Protein AF-A0A453INP8-F1 (afdb_monomer)

Organism: Aegilops tauschii subsp. strangulata (NCBI:txid200361)

Solvent-accessible surface area (backbone atoms only — not comparable to full-atom values): 7627 Å² total; per-residue (Å²): 136,85,51,75,45,70,37,89,88,77,74,44,78,42,81,49,80,83,48,57,93,64,76,70,67,55,52,75,49,79,49,86,80,78,74,94,68,50,46,65,56,44,42,53,52,51,69,69,58,65,63,61,48,70,42,54,87,67,26,74,81,72,96,68,87,40,53,25,32,59,42,35,37,34,24,40,33,91,99,56,69,68,29,38,39,37,58,52,97,90,30,30,32,35,35,49,96,87,49,81,44,83,46,40,53,73,69,44,46,47,53,48,27,34,76,66,48,37,41,67,37,37,38,35,31,30,55,74,131

InterPro domains:
  IPR052398 Ubiquitin carboxyl-terminal hydrolase 53/54 [PTHR22975] (6-125)

Mean predicted aligned error: 8.74 Å

pLDDT: mean 84.46, std 14.56, range [39.47, 97.94]

Foldseek 3Di:
DFDWDQDPVPRDTDGDLPAPADADQKDKDFDDDDPDDALVVLLVVLVPDDQKDFCCVRHVDDPDRRIWGFAKWWWDDPPADIKMWGQDPNWIWIDGPPDIDTQGDSVSVSVCCSVVVTHTGMTMIGGDD

Secondary structure (DSSP, 8-state):
--EEEE-TTT--EEEE----SS--SEEEEE----SS--HHHHHHHHHH--SEEEGGGTS--SSS--EEEEEEEEEE-TTS--EEEEEETTEEEEE-SS-EEEEESHHHHHHHHHHHT-EEEEEEEEE--

Nearest PDB structures (foldseek):
  9fit-assembly2_B  TM=7.556E-01  e=1.211E-03  Homo sapiens
  8ssi-assembly2_C  TM=5.627E-01  e=7.063E-02  Burkholderia pseudomallei
  8q00-assembly1_A  TM=5.672E-01  e=8.911E-02  Burkholderia pseudomallei
  8ssi-assembly1_A  TM=4.357E-01  e=8.408E-02  Burkholderia pseudomallei
  8q00-assembly2_C  TM=4.378E-01  e=9.444E-02  Burkholderia pseudomallei

Radius of gyration: 18.62 Å; Cα contacts (8 Å, |Δi|>4): 219; chains: 1; bounding box: 49×30×49 Å

Structure (mmCIF, N/CA/C/O backbone):
data_AF-A0A453INP8-F1
#
_entry.id   AF-A0A453INP8-F1
#
loop_
_atom_site.group_PDB
_atom_site.id
_atom_site.type_symbol
_atom_site.label_atom_id
_atom_site.label_alt_id
_atom_site.label_comp_id
_atom_site.label_asym_id
_atom_site.label_entity_id
_atom_site.label_seq_id
_atom_site.pdbx_PDB_ins_code
_atom_site.Cartn_x
_atom_site.Cartn_y
_atom_site.Cartn_z
_atom_site.occupancy
_atom_site.B_iso_or_equiv
_atom_site.auth_seq_id
_atom_site.auth_comp_id
_atom_site.auth_asym_id
_atom_site.auth_atom_id
_atom_site.pdbx_PDB_model_num
ATOM 1 N N . MET A 1 1 ? 18.496 1.925 -12.399 1.00 39.47 1 MET A N 1
ATOM 2 C CA . MET A 1 1 ? 19.866 1.533 -12.017 1.00 39.47 1 MET A CA 1
ATOM 3 C C . MET A 1 1 ? 20.614 1.226 -13.301 1.00 39.47 1 MET A C 1
ATOM 5 O O . MET A 1 1 ? 20.358 0.195 -13.904 1.00 39.47 1 MET A O 1
ATOM 9 N N . GLU A 1 2 ? 21.419 2.166 -13.789 1.00 39.53 2 GLU A N 1
ATOM 10 C CA . GLU A 1 2 ? 22.217 1.977 -15.005 1.00 39.53 2 GLU A CA 1
ATOM 11 C C . GLU A 1 2 ? 23.601 1.482 -14.594 1.00 39.53 2 GLU A C 1
ATOM 13 O O . GLU A 1 2 ? 24.365 2.205 -13.957 1.00 39.53 2 GLU A O 1
ATOM 18 N N . ILE A 1 3 ? 23.904 0.224 -14.909 1.00 49.91 3 ILE A N 1
ATOM 19 C CA . ILE A 1 3 ? 25.233 -0.343 -14.702 1.00 49.91 3 ILE A CA 1
ATOM 20 C C . ILE A 1 3 ? 25.942 -0.264 -16.050 1.00 49.91 3 ILE A C 1
ATOM 22 O O . ILE A 1 3 ? 25.589 -0.961 -17.001 1.00 49.91 3 ILE A O 1
ATOM 26 N N . SER A 1 4 ? 26.940 0.608 -16.151 1.00 50.69 4 SER A N 1
ATOM 27 C CA . SER A 1 4 ? 27.819 0.632 -17.316 1.00 50.69 4 SER A CA 1
ATOM 28 C C . SER A 1 4 ? 28.909 -0.427 -17.146 1.00 50.69 4 SER A C 1
ATOM 30 O O . SER A 1 4 ? 29.572 -0.506 -16.112 1.00 50.69 4 SER A O 1
ATOM 32 N N . LYS A 1 5 ? 29.091 -1.270 -18.166 1.00 62.31 5 LYS A N 1
ATOM 33 C CA . LYS A 1 5 ? 30.244 -2.173 -18.279 1.00 62.31 5 LYS A CA 1
ATOM 34 C C . LYS A 1 5 ? 31.017 -1.817 -19.543 1.00 62.31 5 LYS A C 1
ATOM 36 O O . LYS A 1 5 ? 30.441 -1.432 -20.560 1.00 62.31 5 LYS A O 1
ATOM 41 N N . LEU A 1 6 ? 32.338 -1.939 -19.470 1.00 67.25 6 LEU A N 1
ATOM 42 C CA . LEU A 1 6 ? 33.202 -1.799 -20.635 1.00 67.25 6 LEU A CA 1
ATOM 43 C C . LEU A 1 6 ? 33.080 -3.072 -21.481 1.00 67.25 6 LEU A C 1
ATOM 45 O O . LEU A 1 6 ? 33.308 -4.174 -20.976 1.00 67.25 6 LEU 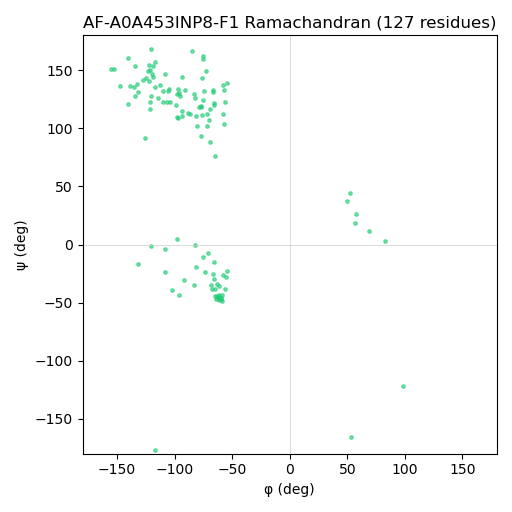A O 1
ATOM 49 N N . CYS A 1 7 ? 32.722 -2.938 -22.756 1.00 66.06 7 CYS A N 1
ATOM 50 C CA . CYS A 1 7 ? 32.719 -4.076 -23.664 1.00 66.06 7 CYS A CA 1
ATOM 51 C C . CYS A 1 7 ? 34.169 -4.465 -23.985 1.00 66.06 7 CYS A C 1
ATOM 53 O O . CYS A 1 7 ? 34.881 -3.717 -24.649 1.00 66.06 7 CYS A O 1
ATOM 55 N N . LEU A 1 8 ? 34.621 -5.636 -23.531 1.00 75.38 8 LEU A N 1
ATOM 56 C CA . LEU A 1 8 ? 36.018 -6.076 -23.685 1.00 75.38 8 LEU A CA 1
ATOM 57 C C . LEU A 1 8 ? 36.439 -6.324 -25.145 1.00 75.38 8 LEU A C 1
ATOM 59 O O . LEU A 1 8 ? 37.631 -6.415 -25.420 1.00 75.38 8 LEU A O 1
ATOM 63 N N . SER A 1 9 ? 35.488 -6.436 -26.078 1.00 76.94 9 SER A N 1
ATOM 64 C CA . SER A 1 9 ? 35.772 -6.659 -27.500 1.00 76.94 9 SER A CA 1
ATOM 65 C C . SER A 1 9 ? 35.892 -5.377 -28.326 1.00 76.94 9 SER A C 1
ATOM 67 O O . SER A 1 9 ? 36.629 -5.379 -29.306 1.00 76.94 9 SER A O 1
ATOM 69 N N . CYS A 1 10 ? 35.189 -4.296 -27.967 1.00 81.94 10 CYS A N 1
ATOM 70 C CA . CYS A 1 10 ? 35.244 -3.022 -28.705 1.00 81.94 10 CYS A CA 1
ATOM 71 C C . CYS A 1 10 ? 35.711 -1.823 -27.867 1.00 81.94 10 CYS A C 1
ATOM 73 O O . CYS A 1 10 ? 35.832 -0.728 -28.405 1.00 81.94 10 CYS A O 1
ATOM 75 N N . CYS A 1 11 ? 36.003 -2.015 -26.576 1.00 72.94 11 CYS A N 1
ATOM 76 C CA . CYS A 1 11 ? 36.440 -0.979 -25.633 1.00 72.94 11 CYS A CA 1
ATOM 77 C C . CYS A 1 11 ? 35.485 0.220 -25.498 1.00 72.94 11 CYS A C 1
ATOM 79 O O . CYS A 1 11 ? 35.876 1.261 -24.974 1.00 72.94 11 CYS A O 1
ATOM 81 N N . GLU A 1 12 ? 34.229 0.072 -25.919 1.00 76.25 12 GLU A N 1
ATOM 82 C CA . GLU A 1 12 ? 33.192 1.080 -25.724 1.00 76.25 12 GLU A CA 1
ATOM 83 C C . GLU A 1 12 ? 32.392 0.808 -24.448 1.00 76.25 12 GLU A C 1
ATOM 85 O O . GLU A 1 12 ? 32.109 -0.339 -24.071 1.00 76.25 12 GLU A O 1
ATOM 90 N N . THR A 1 13 ? 32.005 1.892 -23.779 1.00 65.31 13 THR A N 1
ATOM 91 C CA . THR A 1 13 ? 31.090 1.849 -22.641 1.00 65.31 13 THR A CA 1
ATOM 92 C C . THR A 1 13 ? 29.703 1.491 -23.160 1.00 65.31 13 THR A C 1
ATOM 94 O O . THR A 1 13 ? 29.041 2.306 -23.798 1.00 65.31 13 THR A O 1
ATOM 97 N N . THR A 1 14 ? 29.250 0.267 -22.899 1.00 59.72 14 THR A N 1
ATOM 98 C CA . THR A 1 14 ? 27.900 -0.164 -23.276 1.00 59.72 14 THR A CA 1
ATOM 99 C C . THR A 1 14 ? 26.977 0.016 -22.079 1.00 59.72 14 THR A C 1
ATOM 101 O O . THR A 1 14 ? 27.268 -0.444 -20.971 1.00 59.72 14 THR A O 1
ATOM 104 N N . CYS A 1 15 ? 25.857 0.713 -22.289 1.00 53.59 15 CYS A N 1
ATOM 105 C CA . CYS A 1 15 ? 24.790 0.766 -21.298 1.00 53.59 15 CYS A CA 1
ATOM 106 C C . CYS A 1 15 ? 24.101 -0.600 -21.290 1.00 53.59 15 CYS A C 1
ATOM 108 O O . CYS A 1 15 ? 23.344 -0.942 -22.201 1.00 53.59 15 CYS A O 1
ATOM 110 N N . LEU A 1 16 ? 24.433 -1.417 -20.292 1.00 54.53 16 LEU A N 1
ATOM 111 C CA . LEU A 1 16 ? 23.802 -2.709 -20.092 1.00 54.53 16 LEU A CA 1
ATOM 112 C C . LEU A 1 16 ? 22.479 -2.456 -19.378 1.00 54.53 16 LEU A C 1
ATOM 114 O O . LEU A 1 16 ? 22.428 -2.206 -18.174 1.00 54.53 16 LEU A O 1
ATOM 118 N N . LYS A 1 17 ? 21.389 -2.496 -20.144 1.00 57.31 17 LYS A N 1
ATOM 119 C CA . LYS A 1 17 ? 20.049 -2.522 -19.572 1.00 57.31 17 LYS A CA 1
ATOM 120 C C . LYS A 1 17 ? 19.797 -3.944 -19.074 1.00 57.31 17 LYS A C 1
ATOM 122 O O . LYS A 1 17 ? 19.402 -4.814 -19.846 1.00 57.31 17 LYS A O 1
ATOM 127 N N . GLU A 1 18 ? 20.086 -4.198 -17.799 1.00 55.41 18 GLU A N 1
ATOM 128 C CA . GLU A 1 18 ? 19.663 -5.435 -17.140 1.00 55.41 18 GLU A CA 1
ATOM 129 C C . GLU A 1 18 ? 18.140 -5.398 -16.982 1.00 55.41 18 GLU A C 1
ATOM 131 O O . GLU A 1 18 ? 17.591 -4.908 -15.998 1.00 55.41 18 GLU A O 1
ATOM 136 N N . CYS A 1 19 ? 17.439 -5.870 -18.009 1.00 57.25 19 CYS A N 1
ATOM 137 C CA . CYS A 1 19 ? 16.032 -6.208 -17.895 1.00 57.25 19 CYS A CA 1
ATOM 138 C C . CYS A 1 19 ? 15.955 -7.549 -17.167 1.00 57.25 19 CYS A C 1
ATOM 140 O O . CYS A 1 19 ? 16.481 -8.554 -17.649 1.00 57.25 19 CYS A O 1
ATOM 142 N N . LEU A 1 20 ? 15.303 -7.577 -16.009 1.00 60.03 20 LEU A N 1
ATOM 143 C CA . LEU A 1 20 ? 14.949 -8.829 -15.353 1.00 60.03 20 LEU A CA 1
ATOM 144 C C . LEU A 1 20 ? 14.123 -9.670 -16.348 1.00 60.03 20 LEU A C 1
ATOM 146 O O . LEU A 1 20 ? 13.129 -9.200 -16.896 1.00 60.03 20 LEU A O 1
ATOM 150 N N . GLY A 1 21 ? 14.578 -10.890 -16.649 1.00 65.00 21 GLY A N 1
ATOM 151 C CA . GLY A 1 21 ? 14.062 -11.685 -17.777 1.00 65.00 21 GLY A CA 1
ATOM 152 C C . GLY A 1 21 ? 12.645 -12.246 -17.598 1.00 65.00 21 GLY A C 1
ATOM 153 O O . GLY A 1 21 ? 12.092 -12.818 -18.535 1.00 65.00 21 GLY A O 1
ATOM 154 N N . ARG A 1 22 ? 12.059 -12.110 -16.404 1.00 75.12 22 ARG A N 1
ATOM 155 C CA . ARG A 1 22 ? 10.699 -12.543 -16.071 1.00 75.12 22 ARG A CA 1
ATOM 156 C C . ARG A 1 22 ? 10.107 -11.598 -15.027 1.00 75.12 22 ARG A C 1
ATOM 158 O O . ARG A 1 22 ? 10.803 -11.245 -14.077 1.00 75.12 22 ARG A O 1
ATOM 165 N N . CYS A 1 23 ? 8.848 -11.212 -15.209 1.00 81.19 23 CYS A N 1
ATOM 166 C CA . CYS A 1 23 ? 8.106 -10.435 -14.224 1.00 81.19 23 CYS A CA 1
ATOM 167 C C . CYS A 1 23 ? 7.881 -11.296 -12.963 1.00 81.19 23 CYS A C 1
ATOM 169 O O . CYS A 1 23 ? 7.541 -12.477 -13.098 1.00 81.19 23 CYS A O 1
ATOM 171 N N . PRO A 1 24 ? 8.156 -10.786 -11.751 1.00 87.19 24 PRO A N 1
ATOM 172 C CA . PRO A 1 24 ? 7.938 -11.546 -10.528 1.00 87.19 24 PRO A CA 1
ATOM 173 C C . PRO A 1 24 ? 6.440 -11.654 -10.232 1.00 87.19 24 PRO A C 1
ATOM 175 O O . PRO A 1 24 ? 5.716 -10.716 -10.504 1.00 87.19 24 PRO A O 1
ATOM 178 N N . HIS A 1 25 ? 5.999 -12.740 -9.589 1.00 89.44 25 HIS A N 1
ATOM 179 C CA . HIS A 1 25 ? 4.595 -12.879 -9.161 1.00 89.44 25 HIS A CA 1
ATOM 180 C C . HIS A 1 25 ? 4.183 -11.888 -8.065 1.00 89.44 25 HIS A C 1
ATOM 182 O O . HIS A 1 25 ? 3.007 -11.578 -7.884 1.00 89.44 25 HIS A O 1
ATOM 188 N N . ALA A 1 26 ? 5.160 -11.432 -7.288 1.00 92.06 26 ALA A N 1
ATOM 189 C CA . ALA A 1 26 ? 4.987 -10.409 -6.280 1.00 92.06 26 ALA A CA 1
ATOM 190 C C . ALA A 1 26 ? 6.305 -9.669 -6.076 1.00 92.06 26 ALA A C 1
ATOM 192 O O . ALA A 1 26 ? 7.389 -10.237 -6.235 1.00 92.06 26 ALA A O 1
ATOM 193 N N . PHE A 1 27 ? 6.216 -8.407 -5.683 1.00 92.31 27 PHE A N 1
ATOM 194 C CA . PHE A 1 27 ? 7.373 -7.603 -5.326 1.00 92.31 27 PHE A CA 1
ATOM 195 C C . PHE A 1 27 ? 7.072 -6.724 -4.121 1.00 92.31 27 PHE A C 1
ATOM 197 O O . PHE A 1 27 ? 5.922 -6.454 -3.774 1.00 92.31 27 PHE A O 1
ATOM 204 N N . VAL A 1 28 ? 8.149 -6.277 -3.486 1.00 95.44 28 VAL A N 1
ATOM 205 C CA . VAL A 1 28 ? 8.093 -5.421 -2.312 1.00 95.44 28 VAL A CA 1
ATOM 206 C C . VAL A 1 28 ? 8.744 -4.086 -2.632 1.00 95.44 28 VAL A C 1
ATOM 208 O O . VAL A 1 28 ? 9.829 -4.044 -3.210 1.00 95.44 28 VAL A O 1
ATOM 211 N N . VAL A 1 29 ? 8.094 -3.001 -2.219 1.00 94.88 29 VAL A N 1
ATOM 212 C CA . VAL A 1 29 ? 8.699 -1.669 -2.159 1.00 94.88 29 VAL A CA 1
ATOM 213 C C . VAL A 1 29 ? 8.945 -1.337 -0.696 1.00 94.88 29 VAL A C 1
ATOM 215 O O . VAL A 1 29 ? 8.013 -1.354 0.107 1.00 94.88 29 VAL A O 1
ATOM 218 N N . ALA A 1 30 ? 10.200 -1.049 -0.356 1.00 95.38 30 ALA A N 1
ATOM 219 C CA . ALA A 1 30 ? 10.576 -0.537 0.953 1.00 95.38 30 ALA A CA 1
ATOM 220 C C . ALA A 1 30 ? 10.679 0.990 0.893 1.00 95.38 30 ALA A C 1
ATOM 222 O O . ALA A 1 30 ? 11.309 1.536 -0.014 1.00 95.38 30 ALA A O 1
ATOM 223 N N . LEU A 1 31 ? 10.042 1.660 1.846 1.00 93.25 31 LEU A N 1
ATOM 224 C CA . LEU A 1 31 ? 10.067 3.104 2.022 1.00 93.25 31 LEU A CA 1
ATOM 225 C C . LEU A 1 31 ? 10.863 3.421 3.285 1.00 93.25 31 LEU A C 1
ATOM 227 O O . LEU A 1 31 ? 10.520 2.959 4.373 1.00 93.25 31 LEU A O 1
ATOM 231 N N . GLU A 1 32 ? 11.908 4.226 3.138 1.00 89.12 32 GLU A N 1
ATOM 232 C CA . GLU A 1 32 ? 12.664 4.765 4.264 1.00 89.12 32 GLU A CA 1
ATOM 233 C C . GLU A 1 32 ? 12.170 6.175 4.582 1.00 89.12 32 GLU A C 1
ATOM 235 O O . GLU A 1 32 ? 11.995 6.996 3.684 1.00 89.12 32 GLU A O 1
ATOM 240 N N . TRP A 1 33 ? 11.945 6.441 5.868 1.00 86.88 33 TRP A N 1
ATOM 241 C CA . TRP A 1 33 ? 11.446 7.722 6.368 1.00 86.88 33 TRP A CA 1
ATOM 242 C C . TRP A 1 33 ? 12.584 8.473 7.046 1.00 86.88 33 TRP A C 1
ATOM 244 O O . TRP A 1 33 ? 13.283 7.910 7.894 1.00 86.88 33 TRP A O 1
ATOM 254 N N . CYS A 1 34 ? 12.753 9.749 6.710 1.00 75.62 34 CYS A N 1
ATOM 255 C CA . CYS A 1 34 ? 13.806 10.583 7.281 1.00 75.62 34 CYS A CA 1
ATOM 256 C C . CYS A 1 34 ? 13.244 11.416 8.444 1.00 75.62 34 CYS A C 1
ATOM 258 O O . CYS A 1 34 ? 12.514 12.375 8.229 1.00 75.62 34 CYS A O 1
ATOM 260 N N . HIS A 1 35 ? 13.634 11.084 9.682 1.00 68.94 35 HIS A N 1
ATOM 261 C CA . HIS A 1 35 ? 13.247 11.791 10.919 1.00 68.94 35 HIS A CA 1
ATOM 262 C C . HIS A 1 35 ? 11.716 11.976 11.114 1.00 68.94 35 HIS A C 1
ATOM 264 O O . HIS A 1 35 ? 10.910 11.234 10.548 1.00 68.94 35 HIS A O 1
ATOM 270 N N . GLU A 1 36 ? 11.300 12.848 12.043 1.00 66.06 36 GLU A N 1
ATOM 271 C CA . GLU A 1 36 ? 9.903 13.073 12.458 1.00 66.06 36 GLU A CA 1
ATOM 272 C C . GLU A 1 36 ? 9.041 13.660 11.323 1.00 66.06 36 GLU A C 1
ATOM 274 O O . GLU A 1 36 ? 8.736 14.848 11.294 1.00 66.06 36 GLU A O 1
ATOM 279 N N . GLU A 1 37 ? 8.649 12.825 10.362 1.00 71.12 37 GLU A N 1
ATOM 280 C CA . GLU A 1 37 ? 7.729 13.240 9.301 1.00 71.12 37 GLU A CA 1
ATOM 281 C C . GLU A 1 37 ? 6.334 13.545 9.848 1.00 71.12 37 GLU A C 1
ATOM 283 O O . GLU A 1 37 ? 5.771 12.774 10.639 1.00 71.12 37 GLU A O 1
ATOM 288 N N . ALA A 1 38 ? 5.785 14.681 9.416 1.00 80.62 38 ALA A N 1
ATOM 289 C CA . ALA A 1 38 ? 4.487 15.151 9.857 1.00 80.62 38 ALA A CA 1
ATOM 290 C C . ALA A 1 38 ? 3.366 14.348 9.185 1.00 80.62 38 ALA A C 1
ATOM 292 O O . ALA A 1 38 ? 3.533 13.732 8.132 1.00 80.62 38 ALA A O 1
ATOM 293 N N . ALA A 1 39 ? 2.159 14.418 9.749 1.00 85.38 39 ALA A N 1
ATOM 294 C CA . ALA A 1 39 ? 0.979 13.780 9.160 1.00 85.38 39 ALA A CA 1
ATOM 295 C C . ALA A 1 39 ? 0.718 14.220 7.700 1.00 85.38 39 ALA A C 1
ATOM 297 O O . ALA A 1 39 ? 0.174 13.449 6.910 1.00 85.38 39 ALA A O 1
ATOM 298 N N . GLY A 1 40 ? 1.134 15.439 7.331 1.00 87.12 40 GLY A N 1
ATOM 299 C CA . GLY A 1 40 ? 1.066 15.936 5.956 1.00 87.12 40 GLY A CA 1
ATOM 300 C C . GLY A 1 40 ? 1.956 15.156 4.983 1.00 87.12 40 GLY A C 1
ATOM 301 O O . GLY A 1 40 ? 1.485 14.779 3.913 1.00 87.12 40 GLY A O 1
ATOM 302 N N . ASP A 1 41 ? 3.196 14.850 5.370 1.00 91.44 41 ASP A N 1
ATOM 303 C CA . ASP A 1 41 ? 4.157 14.109 4.538 1.00 91.44 41 ASP A CA 1
ATOM 304 C C . ASP A 1 41 ? 3.700 12.657 4.327 1.00 91.44 41 ASP A C 1
ATOM 306 O O . ASP A 1 41 ? 3.748 12.120 3.214 1.00 91.44 41 ASP A O 1
ATOM 310 N N . ILE A 1 42 ? 3.124 12.058 5.377 1.00 93.38 42 ILE A N 1
ATOM 311 C CA . ILE A 1 42 ? 2.457 10.751 5.311 1.00 93.38 42 ILE A CA 1
ATOM 312 C C . ILE A 1 42 ? 1.315 10.785 4.289 1.00 93.38 42 ILE A C 1
ATOM 314 O O . ILE A 1 42 ? 1.230 9.912 3.425 1.00 93.38 42 ILE A O 1
ATOM 318 N N . GLY A 1 43 ? 0.458 11.808 4.352 1.00 94.94 43 GLY A N 1
ATOM 319 C CA . GLY A 1 43 ? -0.658 11.979 3.422 1.00 94.94 43 GLY A CA 1
ATOM 320 C C . GLY A 1 43 ? -0.213 12.134 1.967 1.00 94.94 43 GLY A C 1
ATOM 321 O O . GLY A 1 43 ? -0.786 11.498 1.083 1.00 94.94 43 GLY A O 1
ATOM 322 N N . LEU A 1 44 ? 0.835 12.924 1.713 1.00 94.88 44 LEU A N 1
ATOM 323 C CA . LEU A 1 44 ? 1.408 13.092 0.373 1.00 94.88 44 LEU A CA 1
ATOM 324 C C . LEU A 1 44 ? 1.975 11.777 -0.171 1.00 94.88 44 LEU A C 1
ATOM 326 O O . LEU A 1 44 ? 1.694 11.410 -1.312 1.00 94.88 44 LEU A O 1
ATOM 330 N N . THR A 1 45 ? 2.710 11.041 0.662 1.00 94.69 45 THR A N 1
ATOM 331 C CA . THR A 1 45 ? 3.275 9.736 0.299 1.00 94.69 45 THR A CA 1
ATOM 332 C C . THR A 1 45 ? 2.174 8.734 -0.043 1.00 94.69 45 THR A C 1
ATOM 334 O O . THR A 1 45 ? 2.211 8.104 -1.096 1.00 94.69 45 THR A O 1
ATOM 337 N N . LEU A 1 46 ? 1.139 8.633 0.794 1.00 96.06 46 LEU A N 1
ATOM 338 C CA . LEU A 1 46 ? -0.020 7.768 0.551 1.00 96.06 46 LEU A CA 1
ATOM 339 C C . LEU A 1 46 ? -0.816 8.174 -0.693 1.00 96.06 46 LEU A C 1
ATOM 341 O O . LEU A 1 46 ? -1.350 7.313 -1.390 1.00 96.06 46 LEU A O 1
ATOM 345 N N . GLY A 1 47 ? -0.887 9.474 -0.985 1.00 95.75 47 GLY A N 1
ATOM 346 C CA . GLY A 1 47 ? -1.490 9.998 -2.208 1.00 95.75 47 GLY A CA 1
ATOM 347 C C . GLY A 1 47 ? -0.726 9.600 -3.474 1.00 95.75 47 GLY A C 1
ATOM 348 O O . GLY A 1 47 ? -1.345 9.431 -4.522 1.00 95.75 47 GLY A O 1
ATOM 349 N N . ALA A 1 48 ? 0.592 9.409 -3.375 1.00 95.38 48 ALA A N 1
ATOM 350 C CA . ALA A 1 48 ? 1.436 8.952 -4.477 1.00 95.38 48 ALA A CA 1
ATOM 351 C C . ALA A 1 48 ? 1.404 7.425 -4.682 1.00 95.38 48 ALA A C 1
ATOM 353 O O . ALA A 1 48 ? 1.747 6.944 -5.764 1.00 95.38 48 ALA A O 1
ATOM 354 N N . ILE A 1 49 ? 0.989 6.650 -3.674 1.00 95.12 49 ILE A N 1
ATOM 355 C CA . ILE A 1 49 ? 0.879 5.191 -3.776 1.00 95.12 49 ILE A CA 1
ATOM 356 C C . ILE A 1 49 ? -0.375 4.821 -4.576 1.00 95.12 49 ILE A C 1
ATOM 358 O O . ILE A 1 49 ? -1.513 4.966 -4.119 1.00 95.12 49 ILE A O 1
ATOM 362 N N . SER A 1 50 ? -0.150 4.283 -5.774 1.00 91.88 50 SER A N 1
ATOM 363 C CA . SER A 1 50 ? -1.196 3.662 -6.587 1.00 91.88 50 SER A CA 1
ATOM 364 C C . SER A 1 50 ? -1.560 2.276 -6.048 1.00 91.88 50 SER A C 1
ATOM 366 O O . SER A 1 50 ? -0.688 1.510 -5.640 1.00 91.88 50 SER A O 1
ATOM 368 N N . SER A 1 51 ? -2.845 1.917 -6.109 1.00 91.81 51 SER A N 1
ATOM 369 C CA . SER A 1 51 ? -3.316 0.560 -5.803 1.00 91.81 51 SER A CA 1
ATOM 370 C C . SER A 1 51 ? -3.024 -0.448 -6.920 1.00 91.81 51 SER A C 1
ATOM 372 O O . SER A 1 51 ? -3.179 -1.645 -6.698 1.00 91.81 51 SER A O 1
ATOM 374 N N . SER A 1 52 ? -2.594 0.019 -8.098 1.00 92.88 52 SER A N 1
ATOM 375 C CA . SER A 1 52 ? -2.211 -0.807 -9.246 1.00 92.88 52 SER A CA 1
ATOM 376 C C . SER A 1 52 ? -0.954 -0.257 -9.917 1.00 92.88 52 SER A C 1
ATOM 378 O O . SER A 1 52 ? -0.842 0.952 -10.136 1.00 92.88 52 SER A O 1
ATOM 380 N N . ILE A 1 53 ? -0.024 -1.136 -10.279 1.00 91.31 53 ILE A N 1
ATOM 381 C CA . ILE A 1 53 ? 1.229 -0.796 -10.961 1.00 91.31 53 ILE A CA 1
ATOM 382 C C . ILE A 1 53 ? 1.415 -1.732 -12.154 1.00 91.31 53 ILE A C 1
ATOM 384 O O . ILE A 1 53 ? 1.321 -2.949 -12.011 1.00 91.31 53 ILE A O 1
ATOM 388 N N . ASP A 1 54 ? 1.718 -1.155 -13.316 1.00 89.12 54 ASP A N 1
ATOM 389 C CA . ASP A 1 54 ? 2.158 -1.907 -14.489 1.00 89.12 54 ASP A CA 1
ATOM 390 C C . ASP A 1 54 ? 3.689 -1.952 -14.532 1.00 89.12 54 ASP A C 1
ATOM 392 O O . ASP A 1 54 ? 4.363 -0.931 -14.690 1.00 89.12 54 ASP A O 1
ATOM 396 N N . LEU A 1 55 ? 4.248 -3.151 -14.394 1.00 86.62 55 LEU A N 1
ATOM 397 C CA . LEU A 1 55 ? 5.686 -3.386 -14.433 1.00 86.62 55 LEU A CA 1
ATOM 398 C C . LEU A 1 55 ? 6.260 -3.499 -15.855 1.00 86.62 55 LEU A C 1
ATOM 400 O O . LEU A 1 55 ? 7.475 -3.653 -15.994 1.00 86.62 55 LEU A O 1
ATOM 404 N N . SER A 1 56 ? 5.450 -3.387 -16.913 1.00 81.69 56 SER A N 1
ATOM 405 C CA . SER A 1 56 ? 5.906 -3.478 -18.313 1.00 81.69 56 SER A CA 1
ATOM 406 C C . SER A 1 56 ? 6.977 -2.438 -18.678 1.00 81.69 56 SER A C 1
ATOM 408 O O . SER A 1 56 ? 7.816 -2.664 -19.549 1.00 81.69 56 SER A O 1
ATOM 410 N N . VAL A 1 57 ? 6.995 -1.302 -17.975 1.00 77.06 57 VAL A N 1
ATOM 411 C CA . VAL A 1 57 ? 8.002 -0.244 -18.144 1.00 77.06 57 VAL A CA 1
ATOM 412 C C . VAL A 1 57 ? 9.372 -0.620 -17.564 1.00 77.06 57 VAL A C 1
ATOM 414 O O . VAL A 1 57 ? 10.392 -0.087 -18.005 1.00 77.06 57 VAL A O 1
ATOM 417 N N . ILE A 1 58 ? 9.409 -1.543 -16.596 1.00 77.25 58 ILE A N 1
ATOM 418 C CA . ILE A 1 58 ? 10.636 -2.030 -15.944 1.00 77.25 58 ILE A CA 1
ATOM 419 C C . ILE A 1 58 ? 11.112 -3.330 -16.601 1.00 77.25 58 ILE A C 1
ATOM 421 O O . ILE A 1 58 ? 12.305 -3.493 -16.864 1.00 77.25 58 ILE A O 1
ATOM 425 N N . TYR A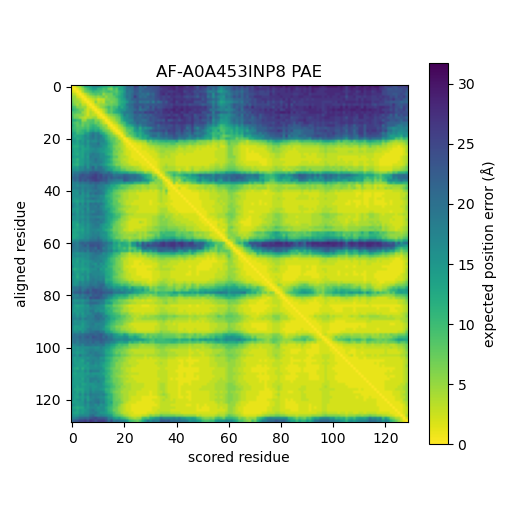 1 59 ? 10.189 -4.247 -16.888 1.00 73.88 59 TYR A N 1
ATOM 426 C CA . TYR A 1 59 ? 10.485 -5.557 -17.457 1.00 73.88 59 TYR A CA 1
ATOM 427 C C . TYR A 1 59 ? 10.233 -5.519 -18.960 1.00 73.88 59 TYR A C 1
ATOM 429 O O . TYR A 1 59 ? 9.119 -5.258 -19.400 1.00 73.88 59 TYR A O 1
ATOM 437 N N . GLY A 1 60 ? 11.270 -5.795 -19.757 1.00 63.03 60 GLY A N 1
ATOM 438 C CA . GLY A 1 60 ? 11.150 -5.895 -21.212 1.00 63.03 60 GLY A CA 1
ATOM 439 C C . GLY A 1 60 ? 10.106 -6.947 -21.581 1.00 63.03 60 GLY A C 1
ATOM 440 O O . GLY A 1 60 ? 10.352 -8.141 -21.433 1.00 63.03 60 GLY A O 1
ATOM 441 N N . ALA A 1 61 ? 8.928 -6.484 -21.993 1.00 58.00 61 ALA A N 1
ATOM 442 C CA . ALA A 1 61 ? 7.726 -7.290 -22.126 1.00 58.00 61 ALA A CA 1
ATOM 443 C C . ALA A 1 61 ? 7.909 -8.475 -23.088 1.00 58.00 61 ALA A C 1
ATOM 445 O O . ALA A 1 61 ? 8.000 -8.309 -24.304 1.00 58.00 61 ALA A O 1
ATOM 446 N N . LEU A 1 62 ? 7.887 -9.685 -22.530 1.00 54.53 62 LEU A N 1
ATOM 447 C CA . LEU A 1 62 ? 7.687 -10.935 -23.256 1.00 54.53 62 LEU A CA 1
ATOM 448 C C . LEU A 1 62 ? 6.516 -11.678 -22.595 1.00 54.53 62 LEU A C 1
ATOM 450 O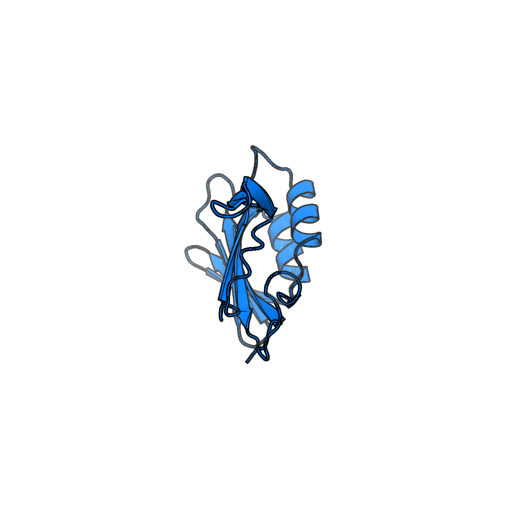 O . LEU A 1 62 ? 6.700 -12.431 -21.646 1.00 54.53 62 LEU A O 1
ATOM 454 N N . HIS A 1 63 ? 5.303 -11.440 -23.105 1.00 59.72 63 HIS A N 1
ATOM 455 C CA . HIS A 1 63 ? 4.116 -12.301 -22.950 1.00 59.72 63 HIS A CA 1
ATOM 456 C C . HIS A 1 63 ? 3.621 -12.632 -21.521 1.00 59.72 63 HIS A C 1
ATOM 458 O O . HIS A 1 63 ? 2.978 -13.664 -21.336 1.00 59.72 63 HIS A O 1
ATOM 464 N N . GLN A 1 64 ? 3.885 -11.795 -20.516 1.00 68.94 64 GLN A N 1
ATOM 465 C CA . GLN A 1 64 ? 3.508 -12.049 -19.114 1.00 68.94 64 GLN A CA 1
ATOM 466 C C . GLN A 1 64 ? 2.546 -10.981 -18.583 1.00 68.94 64 GLN A C 1
ATOM 468 O O . GLN A 1 64 ? 2.552 -9.854 -19.077 1.00 68.94 64 GLN A O 1
ATOM 473 N N . ASN A 1 65 ? 1.728 -11.335 -17.583 1.00 77.44 65 ASN A N 1
ATOM 474 C CA . ASN A 1 65 ? 0.957 -10.351 -16.826 1.00 77.44 65 ASN A CA 1
ATOM 475 C C . ASN A 1 65 ? 1.939 -9.461 -16.054 1.00 77.44 65 ASN A C 1
ATOM 477 O O . ASN A 1 65 ? 2.732 -9.957 -15.261 1.00 77.44 65 ASN A O 1
ATOM 481 N N . THR A 1 66 ? 1.916 -8.160 -16.320 1.00 86.50 66 THR A N 1
ATOM 482 C CA . THR A 1 66 ? 2.771 -7.176 -15.645 1.00 86.50 66 THR A CA 1
ATOM 483 C C . THR A 1 66 ? 1.990 -6.294 -14.677 1.00 86.50 66 THR A C 1
ATOM 485 O O . THR A 1 66 ? 2.597 -5.493 -13.964 1.00 86.50 66 THR A O 1
ATOM 488 N N . ASN A 1 67 ? 0.664 -6.453 -14.606 1.00 91.00 67 ASN A N 1
ATOM 489 C CA . ASN A 1 67 ? -0.187 -5.701 -13.696 1.00 91.00 67 ASN A CA 1
ATOM 490 C C . ASN A 1 67 ? -0.180 -6.331 -12.311 1.00 91.00 67 ASN A C 1
ATOM 492 O O . ASN A 1 67 ? -0.491 -7.509 -12.135 1.00 91.00 67 ASN A O 1
ATOM 496 N N . HIS A 1 68 ? 0.140 -5.502 -11.331 1.00 93.38 68 HIS A N 1
ATOM 497 C CA . HIS A 1 68 ? 0.164 -5.880 -9.934 1.00 93.38 68 HIS A CA 1
ATOM 498 C C . HIS A 1 68 ? -0.724 -4.949 -9.133 1.00 93.38 68 HIS A C 1
ATOM 500 O O . HIS A 1 68 ? -0.742 -3.741 -9.373 1.00 93.38 68 HIS A O 1
ATOM 506 N N . VAL A 1 69 ? -1.404 -5.501 -8.140 1.00 95.50 69 VAL A N 1
ATOM 507 C CA . VAL A 1 69 ? -2.231 -4.745 -7.204 1.00 95.50 69 VAL A CA 1
ATOM 508 C C . VAL A 1 69 ? -1.567 -4.697 -5.838 1.00 95.50 69 VAL A C 1
ATOM 510 O O . VAL A 1 69 ? -0.876 -5.635 -5.437 1.00 95.50 69 VAL A O 1
ATOM 513 N N . LEU A 1 70 ? -1.757 -3.594 -5.118 1.00 97.31 70 LEU A N 1
ATOM 514 C CA . LEU A 1 70 ? -1.321 -3.484 -3.732 1.00 97.31 70 LEU A CA 1
ATOM 515 C C . LEU A 1 70 ? -2.198 -4.405 -2.876 1.00 97.31 70 LEU A C 1
ATOM 517 O O . LEU A 1 70 ? -3.405 -4.189 -2.769 1.00 97.31 70 LEU A O 1
ATOM 521 N N . VAL A 1 71 ? -1.591 -5.419 -2.263 1.00 97.19 71 VAL A N 1
ATOM 522 C CA . VAL A 1 71 ? -2.306 -6.433 -1.469 1.00 97.19 71 VAL A CA 1
ATOM 523 C C . VAL A 1 71 ? -2.057 -6.296 0.025 1.00 97.19 71 VAL A C 1
ATOM 525 O O . VAL A 1 71 ? -2.871 -6.742 0.832 1.00 97.19 71 VAL A O 1
ATOM 528 N N . SER A 1 72 ? -0.944 -5.678 0.417 1.00 97.62 72 SER A N 1
ATOM 529 C CA . SER A 1 72 ? -0.623 -5.454 1.820 1.00 97.62 72 SER A CA 1
ATOM 530 C C . SER A 1 72 ? 0.307 -4.257 1.995 1.00 97.62 72 SER A C 1
ATOM 532 O O . SER A 1 72 ? 1.101 -3.930 1.111 1.00 97.62 72 SER A O 1
ATOM 534 N N . MET A 1 73 ? 0.199 -3.596 3.142 1.00 97.88 73 MET A N 1
ATOM 535 C CA . MET A 1 73 ? 1.035 -2.471 3.532 1.00 97.88 73 MET A CA 1
ATOM 536 C C . MET A 1 73 ? 1.366 -2.572 5.017 1.00 97.88 73 MET A C 1
ATOM 538 O O . MET A 1 73 ? 0.473 -2.547 5.862 1.00 97.88 73 MET A O 1
ATOM 542 N N . LEU A 1 74 ? 2.654 -2.642 5.339 1.00 96.38 74 LEU A N 1
ATOM 543 C CA . LEU A 1 74 ? 3.136 -2.580 6.710 1.00 96.38 74 LEU A CA 1
ATOM 544 C C . LEU A 1 74 ? 3.433 -1.129 7.076 1.00 96.38 74 LEU A C 1
ATOM 546 O O . LEU A 1 74 ? 4.133 -0.427 6.342 1.00 96.38 74 LEU A O 1
ATOM 550 N N . CYS A 1 75 ? 2.959 -0.700 8.236 1.00 94.88 75 CYS A N 1
ATOM 551 C CA . CYS A 1 75 ? 3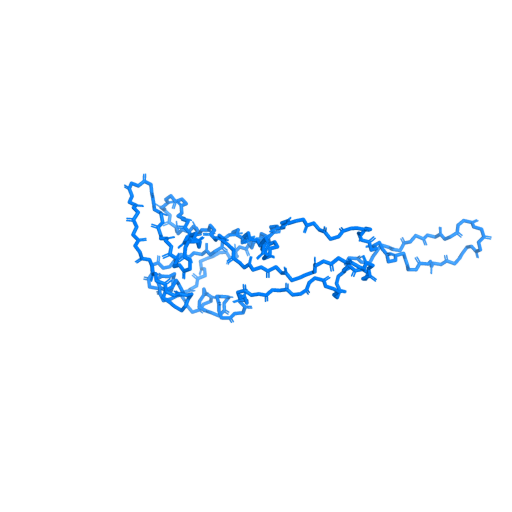.196 0.630 8.764 1.00 94.88 75 CYS A CA 1
ATOM 552 C C . CYS A 1 75 ? 3.870 0.580 10.131 1.00 94.88 75 CYS A C 1
ATOM 554 O O . CYS A 1 75 ? 3.707 -0.363 10.906 1.00 94.88 75 CYS A O 1
ATOM 556 N N . HIS A 1 76 ? 4.576 1.656 10.448 1.00 90.88 76 HIS A N 1
ATOM 557 C CA . HIS A 1 76 ? 5.158 1.898 11.757 1.00 90.88 76 HIS A CA 1
ATOM 558 C C . HIS A 1 76 ? 4.733 3.279 12.260 1.00 90.88 76 HIS A C 1
ATOM 560 O O . HIS A 1 76 ? 4.686 4.234 11.488 1.00 90.88 76 HIS A O 1
ATOM 566 N N . S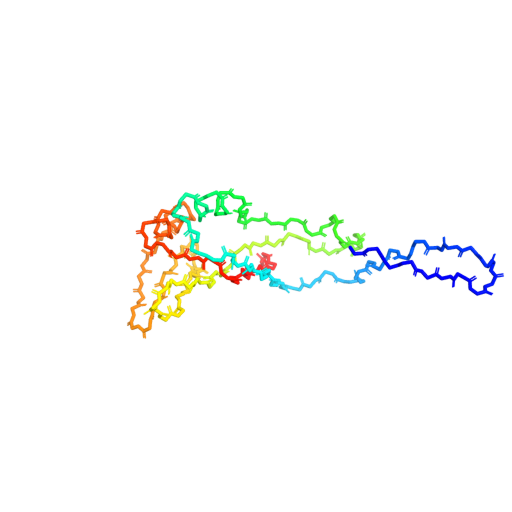ER A 1 77 ? 4.452 3.401 13.553 1.00 86.50 77 SER A N 1
ATOM 567 C CA . SER A 1 77 ? 4.319 4.693 14.229 1.00 86.50 77 SER A CA 1
ATOM 568 C C . SER A 1 77 ? 5.299 4.745 15.390 1.00 86.50 77 SER A C 1
ATOM 570 O O . SER A 1 77 ? 5.630 3.719 15.984 1.00 86.50 77 SER A O 1
ATOM 572 N N . GLU A 1 78 ? 5.780 5.938 15.714 1.00 80.38 78 GLU A N 1
ATOM 573 C CA . GLU A 1 78 ? 6.766 6.120 16.774 1.00 80.38 78 GLU A CA 1
ATOM 574 C C . GLU A 1 78 ? 6.268 5.569 18.119 1.00 80.38 78 GLU A C 1
ATOM 576 O O . GLU A 1 78 ? 5.122 5.789 18.511 1.00 80.38 78 GLU A O 1
ATOM 581 N N . GLY A 1 79 ? 7.1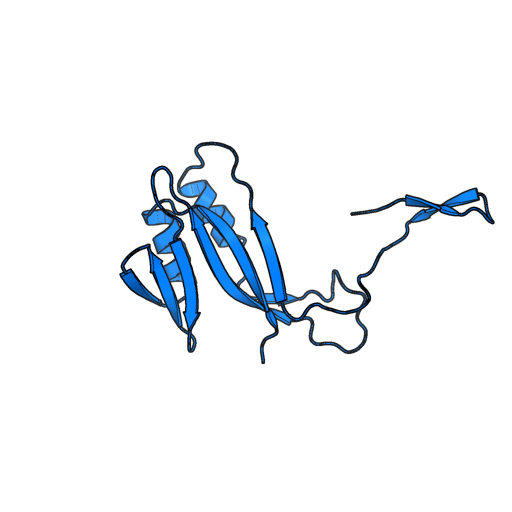24 4.802 18.802 1.00 73.88 79 GLY A N 1
ATOM 582 C CA . GLY A 1 79 ? 6.797 4.182 20.088 1.00 73.88 79 GLY A CA 1
ATOM 583 C C . GLY A 1 79 ? 5.755 3.056 20.029 1.00 73.88 79 GLY A C 1
ATOM 584 O O . GLY A 1 79 ? 5.282 2.634 21.082 1.00 73.88 79 GLY A O 1
ATOM 585 N N . SER A 1 80 ? 5.395 2.563 18.839 1.00 76.50 80 SER A N 1
ATOM 586 C CA . SER A 1 80 ? 4.393 1.507 18.652 1.00 76.50 80 SER A CA 1
ATOM 587 C C . SER A 1 80 ? 4.963 0.275 17.948 1.00 76.50 80 SER A C 1
ATOM 589 O O . SER A 1 80 ? 6.059 0.284 17.391 1.00 76.50 80 SER A O 1
ATOM 591 N N . HIS A 1 81 ? 4.189 -0.808 17.961 1.00 82.31 81 HIS A N 1
ATOM 592 C CA . HIS A 1 81 ? 4.466 -1.993 17.161 1.00 82.31 81 HIS A CA 1
ATOM 593 C C . HIS A 1 81 ? 4.114 -1.759 15.688 1.00 82.31 81 HIS A C 1
ATOM 595 O O . HIS A 1 81 ? 3.306 -0.892 15.346 1.00 82.31 81 HIS A O 1
ATOM 601 N N . PHE A 1 82 ? 4.702 -2.573 14.810 1.00 88.56 82 PHE A N 1
ATOM 602 C CA . PHE A 1 82 ? 4.286 -2.618 13.415 1.00 88.56 82 PHE A CA 1
ATOM 603 C C . PHE A 1 82 ? 2.801 -2.967 13.314 1.00 88.56 82 PHE A C 1
ATOM 605 O O . PHE A 1 82 ? 2.300 -3.855 14.003 1.00 88.56 82 PHE A O 1
ATOM 612 N N . THR A 1 83 ? 2.121 -2.257 12.425 1.00 94.00 83 THR A N 1
ATOM 613 C CA . THR A 1 83 ? 0.727 -2.497 12.054 1.00 94.00 83 THR A CA 1
ATOM 614 C C . THR A 1 83 ? 0.672 -2.874 10.583 1.00 94.00 83 THR A C 1
ATOM 616 O O . THR A 1 83 ? 1.596 -2.580 9.823 1.00 94.00 83 THR A O 1
ATOM 619 N N . CYS A 1 84 ? -0.383 -3.561 10.173 1.00 96.25 84 CYS A N 1
ATOM 620 C CA . CYS A 1 84 ? -0.518 -4.063 8.815 1.00 96.25 84 CYS A CA 1
ATOM 621 C C . CYS A 1 84 ? -1.901 -3.741 8.263 1.00 96.25 84 CYS A C 1
ATOM 623 O O . CYS A 1 84 ? -2.907 -3.924 8.940 1.00 96.25 84 CYS A O 1
ATOM 625 N N . PHE A 1 85 ? -1.951 -3.320 7.009 1.00 97.69 85 PHE A N 1
ATOM 626 C CA . PHE A 1 85 ? -3.159 -3.325 6.204 1.00 97.69 85 PHE A CA 1
ATOM 627 C C . PHE A 1 85 ? -3.068 -4.466 5.198 1.00 97.69 85 PHE A C 1
ATOM 629 O O . PHE A 1 85 ? -2.035 -4.634 4.559 1.00 97.69 85 PHE A O 1
ATOM 636 N N . THR A 1 86 ? -4.120 -5.265 5.043 1.00 97.25 86 THR A N 1
ATOM 637 C CA . THR A 1 86 ? -4.168 -6.353 4.051 1.00 97.25 86 THR A CA 1
ATOM 638 C C . THR A 1 86 ? -5.506 -6.350 3.330 1.00 97.25 86 THR A C 1
ATOM 640 O O . THR A 1 86 ? -6.548 -6.171 3.958 1.00 97.25 86 THR A O 1
ATOM 643 N N . LEU A 1 87 ? -5.477 -6.513 2.009 1.00 96.69 87 LEU A N 1
ATOM 644 C CA . LEU A 1 87 ? -6.667 -6.593 1.175 1.00 96.69 87 LEU A CA 1
ATOM 645 C C . LEU A 1 87 ? -7.234 -8.016 1.233 1.00 96.69 87 LEU A C 1
ATOM 647 O O . LEU A 1 87 ? -6.653 -8.954 0.696 1.00 96.69 87 LEU A O 1
ATOM 651 N N . GLU A 1 88 ? -8.388 -8.174 1.873 1.00 95.06 88 GLU A N 1
ATOM 652 C CA . GLU A 1 88 ? -9.083 -9.451 2.027 1.00 95.06 88 GLU A CA 1
ATOM 653 C C . GLU A 1 88 ? -10.475 -9.350 1.415 1.00 95.06 88 GLU A C 1
ATOM 655 O O . GLU A 1 88 ? -11.277 -8.505 1.811 1.00 95.06 88 GLU A O 1
ATOM 660 N N . ASN A 1 89 ? -10.788 -10.225 0.455 1.00 92.19 89 ASN A N 1
ATOM 661 C CA . ASN A 1 89 ? -12.114 -10.297 -0.173 1.00 92.19 89 ASN A CA 1
ATOM 662 C C . ASN A 1 89 ? -12.638 -8.928 -0.664 1.00 92.19 89 ASN A C 1
ATOM 664 O O . ASN A 1 89 ? -13.822 -8.623 -0.537 1.00 92.19 89 ASN A O 1
ATOM 668 N N . GLY A 1 90 ? -11.745 -8.085 -1.197 1.00 92.00 90 GLY A N 1
ATOM 669 C CA . GLY A 1 90 ? -12.075 -6.754 -1.720 1.00 92.00 90 GLY A CA 1
ATOM 670 C C . GLY A 1 90 ? -12.172 -5.633 -0.678 1.00 92.00 90 GLY A C 1
ATOM 671 O O . GLY A 1 90 ? -12.464 -4.500 -1.054 1.00 92.00 90 GLY A O 1
ATOM 672 N N . SER A 1 91 ? -11.905 -5.909 0.602 1.00 96.25 91 SER A N 1
ATOM 673 C CA . SER A 1 91 ? -11.868 -4.903 1.669 1.00 96.25 91 SER A CA 1
ATOM 674 C C . SER A 1 91 ? -10.518 -4.892 2.374 1.00 96.25 91 SER A C 1
ATOM 676 O O . SER A 1 91 ? -9.931 -5.932 2.656 1.00 96.25 91 SER A O 1
ATOM 678 N N . TRP A 1 92 ? -10.036 -3.704 2.717 1.00 97.94 92 TRP A N 1
ATOM 679 C CA . TRP A 1 92 ? -8.852 -3.548 3.543 1.00 97.94 92 TRP A CA 1
ATOM 680 C C . TRP A 1 92 ? -9.166 -3.873 4.997 1.00 97.94 92 TRP A C 1
ATOM 682 O O . TRP A 1 92 ? -10.137 -3.373 5.574 1.00 97.94 92 TRP A O 1
ATOM 692 N N . MET A 1 93 ? -8.306 -4.693 5.580 1.00 97.94 93 MET A N 1
ATOM 693 C CA . MET A 1 93 ? -8.301 -5.073 6.983 1.00 97.94 93 MET A CA 1
ATOM 694 C C . MET A 1 93 ? -7.095 -4.433 7.656 1.00 97.94 93 MET A C 1
ATOM 696 O O . MET A 1 93 ? -5.993 -4.509 7.121 1.00 97.94 93 MET A O 1
ATOM 700 N N . PHE A 1 94 ? -7.305 -3.806 8.808 1.00 96.69 94 PHE A N 1
ATOM 701 C CA . PHE A 1 94 ? -6.261 -3.259 9.665 1.00 96.69 94 PHE A CA 1
ATOM 702 C C . PHE A 1 94 ? -5.945 -4.245 10.786 1.00 96.69 94 PHE A C 1
ATOM 704 O O . PHE A 1 94 ? -6.841 -4.712 11.488 1.00 96.69 94 PHE A O 1
ATOM 711 N N . TYR A 1 95 ? -4.665 -4.531 10.955 1.00 94.69 95 TYR A N 1
ATOM 712 C CA . TYR A 1 95 ? -4.122 -5.410 11.970 1.00 94.69 95 TYR A CA 1
ATOM 713 C C . TYR A 1 95 ? -3.145 -4.635 12.843 1.00 94.69 95 TYR A C 1
ATOM 715 O O . TYR A 1 95 ? -2.185 -4.039 12.345 1.00 94.69 95 TYR A O 1
ATOM 723 N N . ASP A 1 96 ? -3.355 -4.703 14.149 1.00 87.12 96 ASP A N 1
ATOM 724 C CA . ASP A 1 96 ? -2.348 -4.356 15.145 1.00 87.12 96 ASP A CA 1
ATOM 725 C C . ASP A 1 96 ? -1.995 -5.596 15.984 1.00 87.12 96 ASP A C 1
ATOM 727 O O . ASP A 1 96 ? -2.467 -6.700 15.708 1.00 87.12 96 ASP A O 1
ATOM 731 N N . ALA A 1 97 ? -1.135 -5.439 16.993 1.00 82.44 97 ALA A N 1
ATOM 732 C CA . ALA A 1 97 ? -0.651 -6.551 17.812 1.00 82.44 97 ALA A CA 1
ATOM 733 C C . ALA A 1 97 ? -1.762 -7.414 18.452 1.00 82.44 97 ALA A C 1
ATOM 735 O O . ALA A 1 97 ? -1.498 -8.567 18.794 1.00 82.44 97 ALA A O 1
ATOM 736 N N . ALA A 1 98 ? -2.977 -6.886 18.630 1.00 83.62 98 ALA A N 1
ATOM 737 C CA . ALA A 1 98 ? -4.082 -7.590 19.279 1.00 83.62 98 ALA A CA 1
ATOM 738 C C . ALA A 1 98 ? -5.415 -7.532 18.512 1.00 83.62 98 ALA A C 1
ATOM 740 O O . ALA A 1 98 ? -6.308 -8.331 18.797 1.00 83.62 98 ALA A O 1
ATOM 741 N N . ASN A 1 99 ? -5.570 -6.615 17.557 1.00 86.50 99 ASN A N 1
ATOM 742 C CA . ASN A 1 99 ? -6.845 -6.298 16.928 1.00 86.50 99 ASN A CA 1
ATOM 743 C C . ASN A 1 99 ? -6.829 -6.558 15.422 1.00 86.50 99 ASN A C 1
ATOM 745 O O . ASN A 1 99 ? -5.831 -6.347 14.732 1.00 86.50 99 ASN A O 1
ATOM 749 N N . LYS A 1 100 ? -7.999 -6.962 14.921 1.00 93.88 100 LYS A N 1
ATOM 750 C CA . LYS A 1 100 ? -8.350 -7.006 13.501 1.00 93.88 100 LYS A CA 1
ATOM 751 C C . LYS A 1 100 ? -9.584 -6.131 13.300 1.00 93.88 100 LYS A C 1
ATOM 753 O O . LYS A 1 100 ? -10.651 -6.443 13.824 1.00 93.88 100 LYS A O 1
ATOM 758 N N . GLU A 1 101 ? -9.446 -5.062 12.529 1.00 95.44 101 GLU A N 1
ATOM 759 C CA . GLU A 1 101 ? -10.511 -4.105 12.222 1.00 95.44 101 GLU A CA 1
ATOM 760 C C . GLU A 1 101 ? -10.736 -4.028 10.709 1.00 95.44 101 GLU A C 1
ATOM 762 O O . GLU A 1 101 ? -9.818 -4.225 9.915 1.00 95.44 101 GLU A O 1
ATOM 767 N N . VAL A 1 102 ? -11.962 -3.728 10.281 1.00 97.12 102 VAL A N 1
ATOM 768 C CA . VAL A 1 102 ? -12.229 -3.401 8.874 1.00 97.12 102 VAL A CA 1
ATOM 769 C C . VAL A 1 102 ? -11.805 -1.951 8.644 1.00 97.12 102 VAL A C 1
ATOM 771 O O . VAL A 1 102 ? -12.374 -1.046 9.249 1.00 97.12 102 VAL A O 1
ATOM 774 N N . ALA A 1 103 ? -10.832 -1.728 7.762 1.00 96.88 103 ALA A N 1
ATOM 775 C CA . ALA A 1 103 ? -10.469 -0.390 7.302 1.00 96.88 103 ALA A CA 1
ATOM 776 C C . ALA A 1 103 ? -11.385 0.074 6.158 1.00 96.88 103 ALA A C 1
ATOM 778 O O . ALA A 1 103 ? -11.734 1.248 6.099 1.00 96.88 103 ALA A O 1
ATOM 779 N N . GLY A 1 104 ? -11.825 -0.846 5.291 1.00 96.81 104 GLY A N 1
ATOM 780 C CA . GLY A 1 104 ? -12.760 -0.565 4.199 1.00 96.81 104 GLY A CA 1
ATOM 781 C C . GLY A 1 104 ? -12.056 -0.365 2.859 1.00 96.81 104 GLY A C 1
ATOM 782 O O . GLY A 1 104 ? -11.373 -1.265 2.375 1.00 96.81 104 GLY A O 1
ATOM 783 N N . LEU A 1 105 ? -12.244 0.790 2.222 1.00 96.44 105 LEU A N 1
ATOM 784 C CA . LEU A 1 105 ? -11.615 1.103 0.936 1.00 96.44 105 LEU A CA 1
ATOM 785 C C . LEU A 1 105 ? -10.200 1.665 1.129 1.00 96.44 105 LEU A C 1
ATOM 787 O O . LEU A 1 105 ? -9.824 2.084 2.222 1.00 96.44 105 LEU A O 1
ATOM 791 N N . TRP A 1 106 ? -9.421 1.725 0.046 1.00 96.12 106 TRP A N 1
ATOM 792 C CA . TRP A 1 106 ? -8.062 2.280 0.084 1.00 96.12 106 TRP A CA 1
ATOM 793 C C . TRP A 1 106 ? -8.023 3.718 0.623 1.00 96.12 106 TRP A C 1
ATOM 795 O O . TRP 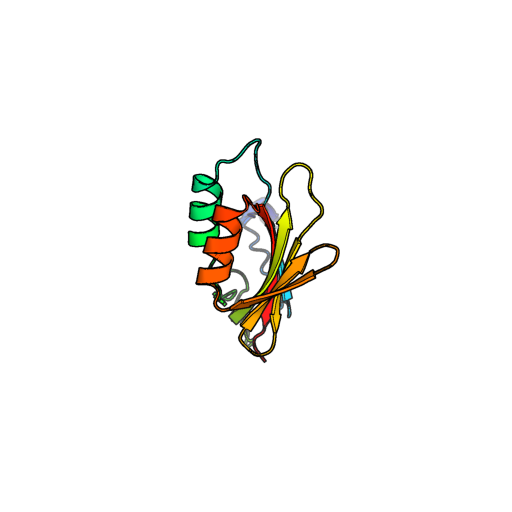A 1 106 ? -7.154 4.047 1.421 1.00 96.12 106 TRP A O 1
ATOM 805 N N . GLU A 1 107 ? -9.001 4.561 0.279 1.00 96.56 107 GLU A N 1
ATOM 806 C CA . GLU A 1 107 ? -9.078 5.927 0.825 1.00 96.56 107 GLU A CA 1
ATOM 807 C C . GLU A 1 107 ? -9.232 5.940 2.353 1.00 96.56 107 GLU A C 1
ATOM 809 O O . GLU A 1 107 ? -8.608 6.751 3.030 1.00 96.56 107 GLU A O 1
ATOM 814 N N . ASN A 1 108 ? -9.964 4.978 2.923 1.00 97.31 108 ASN A N 1
ATOM 815 C CA . ASN A 1 108 ? -10.083 4.860 4.374 1.00 97.31 108 ASN A CA 1
ATOM 816 C C . ASN A 1 108 ? -8.759 4.444 5.026 1.00 97.31 108 ASN A C 1
ATOM 818 O O . ASN A 1 108 ? -8.441 4.912 6.117 1.00 97.31 108 ASN A O 1
ATOM 822 N N . VAL A 1 109 ? -7.967 3.597 4.358 1.00 97.06 109 VAL A N 1
A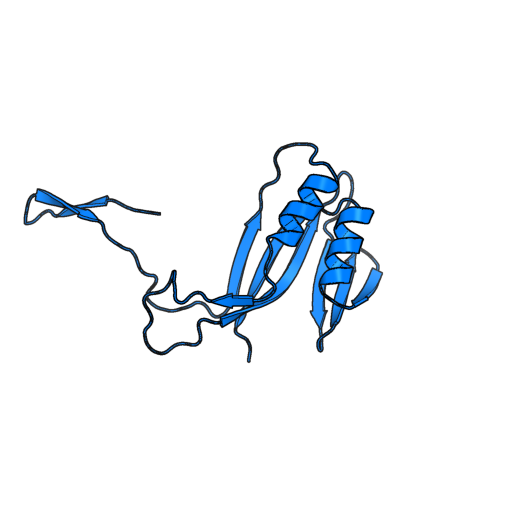TOM 823 C CA . VAL A 1 109 ? -6.609 3.260 4.811 1.00 97.06 109 VAL A CA 1
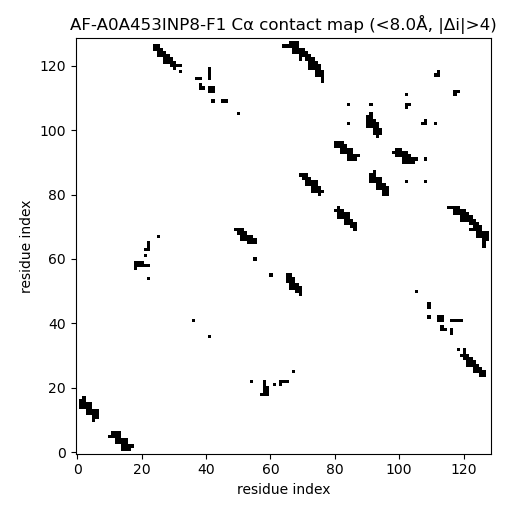ATOM 824 C C . VAL A 1 109 ? -5.752 4.521 4.891 1.00 97.06 109 VAL A C 1
ATOM 826 O O . VAL A 1 109 ? -5.110 4.749 5.917 1.00 97.06 109 VAL A O 1
ATOM 829 N N . LYS A 1 110 ? -5.799 5.384 3.864 1.00 97.12 110 LYS A N 1
ATOM 830 C CA . LYS A 1 110 ? -5.054 6.653 3.871 1.00 97.12 110 LYS A CA 1
ATOM 831 C C . LYS A 1 110 ? -5.474 7.550 5.033 1.00 97.12 110 LYS A C 1
ATOM 833 O O . LYS A 1 110 ? -4.613 8.040 5.764 1.00 97.12 110 LYS A O 1
ATOM 838 N N . ASP A 1 111 ? -6.780 7.705 5.245 1.00 96.81 111 ASP A N 1
ATOM 839 C CA . ASP A 1 111 ? -7.324 8.504 6.346 1.00 96.81 111 ASP A CA 1
ATOM 840 C C . ASP A 1 111 ? -6.861 7.983 7.714 1.00 96.81 111 ASP A C 1
ATOM 842 O O . ASP A 1 111 ? -6.460 8.762 8.584 1.00 96.81 111 ASP A O 1
ATOM 846 N N . ILE A 1 112 ? -6.879 6.658 7.911 1.00 95.44 112 ILE A N 1
ATOM 847 C CA . ILE A 1 112 ? -6.406 6.023 9.147 1.00 95.44 112 ILE A CA 1
ATOM 848 C C . ILE A 1 112 ? -4.916 6.297 9.344 1.00 95.44 112 ILE A C 1
ATOM 850 O O . ILE A 1 112 ? -4.521 6.681 10.447 1.00 95.44 112 ILE A O 1
ATOM 854 N N . CYS A 1 113 ? -4.097 6.136 8.303 1.00 95.19 113 CYS A N 1
ATOM 855 C CA . CYS A 1 113 ? -2.662 6.377 8.391 1.00 95.19 113 CYS A CA 1
ATOM 856 C C . CYS A 1 113 ? -2.335 7.826 8.750 1.00 95.19 113 CYS A C 1
ATOM 858 O O . CYS A 1 113 ? -1.533 8.049 9.652 1.00 95.19 113 CYS A O 1
ATOM 860 N N . VAL A 1 114 ? -2.985 8.807 8.120 1.00 95.31 114 VAL A N 1
ATOM 861 C CA . VAL A 1 114 ? -2.780 10.227 8.446 1.00 95.31 114 VAL A CA 1
ATOM 862 C C . VAL A 1 114 ? -3.226 10.519 9.878 1.00 95.31 114 VAL A C 1
ATOM 864 O O . VAL A 1 114 ? -2.485 11.121 10.653 1.00 95.31 114 VAL A O 1
ATOM 867 N N . LYS A 1 115 ? -4.414 10.041 10.269 1.00 94.19 115 LYS A N 1
ATOM 868 C CA . LYS A 1 115 ? -4.983 10.286 11.601 1.00 94.19 115 LYS A CA 1
ATOM 869 C C . LYS A 1 115 ? -4.162 9.657 12.728 1.00 94.19 115 LYS A C 1
ATOM 871 O O . LYS A 1 115 ? -4.068 10.238 13.805 1.00 94.19 115 LYS A O 1
ATOM 876 N N . ARG A 1 116 ? -3.623 8.455 12.507 1.00 91.81 116 ARG A N 1
ATOM 877 C CA . ARG A 1 116 ? -2.846 7.688 13.496 1.00 91.81 116 ARG A CA 1
ATOM 878 C C . ARG A 1 116 ? -1.329 7.846 13.315 1.00 91.81 116 ARG A C 1
ATOM 880 O O . ARG A 1 116 ? -0.577 7.188 14.025 1.00 91.81 116 ARG A O 1
ATOM 887 N N . VAL A 1 117 ? -0.886 8.703 12.390 1.00 92.12 117 VAL A N 1
ATOM 888 C CA . VAL A 1 117 ? 0.532 8.951 12.063 1.00 92.12 117 VAL A CA 1
ATOM 889 C C . VAL A 1 117 ? 1.283 7.640 11.755 1.00 92.12 117 VAL A C 1
ATOM 891 O O . VAL A 1 117 ? 2.389 7.386 12.232 1.00 92.12 117 VAL A O 1
ATOM 894 N N . LEU A 1 118 ? 0.647 6.764 10.970 1.00 93.62 118 LEU A N 1
ATOM 895 C CA . LEU A 1 118 ? 1.208 5.478 10.555 1.00 93.62 118 LEU A CA 1
ATOM 896 C C . LEU A 1 118 ? 2.017 5.669 9.272 1.00 93.62 118 LEU A C 1
ATOM 898 O O . LEU A 1 118 ? 1.459 5.949 8.212 1.00 93.62 118 LEU A O 1
ATOM 902 N N . LYS A 1 119 ? 3.331 5.481 9.373 1.00 93.50 119 LYS A N 1
ATOM 903 C CA . LYS A 1 119 ? 4.290 5.624 8.275 1.00 93.50 119 LYS A CA 1
ATOM 904 C C . LYS A 1 119 ? 4.397 4.303 7.510 1.00 93.50 119 LYS A C 1
ATOM 906 O O . LYS A 1 119 ? 4.885 3.333 8.101 1.00 93.50 119 LYS A O 1
ATOM 911 N N . PRO A 1 120 ? 3.954 4.203 6.245 1.00 95.50 120 PRO A N 1
ATOM 912 C CA . PRO A 1 120 ? 4.097 2.970 5.477 1.00 95.50 120 PRO A CA 1
ATOM 913 C C . PRO A 1 120 ? 5.568 2.658 5.198 1.00 95.50 120 PRO A C 1
ATOM 915 O O . PRO A 1 120 ? 6.268 3.463 4.607 1.00 95.50 120 PRO A O 1
ATOM 918 N N . GLN A 1 121 ? 6.039 1.493 5.633 1.00 94.69 121 GLN A N 1
ATOM 919 C CA . GLN A 1 121 ? 7.434 1.054 5.499 1.00 94.69 121 GLN A CA 1
ATOM 920 C C . GLN A 1 121 ? 7.606 0.054 4.360 1.00 94.69 121 GLN A C 1
ATOM 922 O O . GLN A 1 121 ? 8.607 0.067 3.657 1.00 94.69 121 GLN A O 1
ATOM 927 N N . ILE A 1 122 ? 6.635 -0.845 4.200 1.00 96.69 122 ILE A N 1
ATOM 928 C CA . ILE A 1 122 ? 6.705 -1.962 3.261 1.00 96.69 122 ILE A CA 1
ATOM 929 C C . ILE A 1 122 ? 5.382 -2.025 2.512 1.00 96.69 122 ILE A C 1
ATOM 931 O O . ILE A 1 122 ? 4.322 -2.078 3.132 1.00 96.69 122 ILE A O 1
ATOM 935 N N . LEU A 1 123 ? 5.450 -2.052 1.188 1.00 97.69 123 LEU A N 1
ATOM 936 C CA . LEU A 1 123 ? 4.310 -2.254 0.302 1.00 97.69 123 LEU A CA 1
ATOM 937 C C . LEU A 1 123 ? 4.500 -3.576 -0.430 1.00 97.69 123 LEU A C 1
ATOM 939 O O . LEU A 1 123 ? 5.536 -3.776 -1.065 1.00 97.69 123 LEU A O 1
ATOM 943 N N . LEU A 1 124 ? 3.512 -4.462 -0.351 1.00 97.62 124 LEU A N 1
ATOM 944 C CA . LEU A 1 124 ? 3.490 -5.716 -1.093 1.00 97.62 124 LEU A CA 1
ATOM 945 C C . LEU A 1 124 ? 2.521 -5.595 -2.262 1.00 97.62 124 LEU A C 1
ATOM 947 O O . LEU A 1 124 ? 1.324 -5.358 -2.077 1.00 97.62 124 LEU A O 1
ATOM 951 N N . PHE A 1 125 ? 3.053 -5.824 -3.452 1.00 96.12 125 PHE A N 1
ATOM 952 C CA . PHE A 1 125 ? 2.300 -5.892 -4.689 1.00 96.12 125 PHE A CA 1
ATOM 953 C C . PHE A 1 125 ? 2.342 -7.317 -5.225 1.00 96.12 125 PHE A C 1
ATOM 955 O O . PHE A 1 125 ? 3.401 -7.944 -5.214 1.00 96.12 125 PHE A O 1
ATOM 962 N N . ALA A 1 126 ? 1.209 -7.819 -5.705 1.00 94.88 126 ALA A N 1
ATOM 963 C CA . ALA A 1 126 ? 1.091 -9.156 -6.280 1.00 94.88 126 ALA A CA 1
ATOM 964 C C . ALA A 1 126 ? 0.304 -9.112 -7.590 1.00 94.88 126 ALA A C 1
ATOM 966 O O . ALA A 1 126 ? -0.505 -8.204 -7.798 1.00 94.88 126 ALA A O 1
ATOM 967 N N . GLU A 1 127 ? 0.559 -10.077 -8.471 1.00 90.56 127 GLU A N 1
ATOM 968 C CA . GLU A 1 127 ? -0.241 -10.282 -9.676 1.00 90.56 127 GLU A CA 1
ATOM 969 C C . GLU A 1 127 ? -1.722 -10.438 -9.304 1.00 90.56 127 GLU A C 1
ATOM 971 O O . GLU A 1 127 ? -2.078 -11.077 -8.312 1.00 90.56 127 GLU A O 1
ATOM 976 N N . GLN A 1 128 ? -2.592 -9.830 -10.104 1.00 72.00 128 GLN A N 1
ATOM 977 C CA . GLN A 1 128 ? -4.026 -10.063 -10.002 1.00 72.00 128 GLN A CA 1
ATOM 978 C C . GLN A 1 128 ? -4.342 -11.416 -10.662 1.00 72.00 128 GLN A C 1
ATOM 980 O O . GLN A 1 128 ? -4.051 -11.578 -11.850 1.00 72.00 128 GLN A O 1
ATOM 985 N N . GLU A 1 129 ? -4.877 -12.371 -9.890 1.00 58.91 129 GLU A N 1
ATOM 986 C CA . GLU A 1 129 ? -5.393 -13.657 -10.406 1.00 58.91 129 GLU A CA 1
ATOM 987 C C . GLU A 1 129 ? -6.616 -13.478 -11.318 1.00 58.91 129 GLU A C 1
ATOM 989 O O . GLU A 1 129 ? -7.464 -12.597 -11.028 1.00 58.91 129 GLU A O 1
#

Sequence (129 aa):
MEISKLCLSCCETTCLKECLGRCPHAFVVALEWCHEEAAGDIGLTLGAISSSIDLSVIYGALHQNTNHVLVSMLCHSEGSHFTCFTLENGSWMFYDAANKEVAGLWENVKDICVKRVLKPQILLFAEQE